Protein AF-A0A6J6SN25-F1 (afdb_monomer)

Structure (mmCIF, N/CA/C/O backbone):
data_AF-A0A6J6SN25-F1
#
_entry.id   AF-A0A6J6SN25-F1
#
loop_
_atom_site.group_PDB
_atom_site.id
_atom_site.type_symbol
_atom_site.label_atom_id
_atom_site.label_alt_id
_atom_site.label_comp_id
_atom_site.label_asym_id
_atom_site.label_entity_id
_atom_site.label_seq_id
_atom_site.pdbx_PDB_ins_code
_atom_site.Cartn_x
_atom_site.Cartn_y
_atom_site.Cartn_z
_atom_site.occupancy
_atom_site.B_iso_or_equiv
_atom_site.auth_seq_id
_atom_site.auth_comp_id
_atom_site.auth_asym_id
_atom_site.auth_atom_id
_atom_site.pdbx_PDB_model_num
ATOM 1 N N . MET A 1 1 ? -7.189 10.072 21.798 1.00 48.66 1 MET A N 1
ATOM 2 C CA . MET A 1 1 ? -5.849 9.466 21.641 1.00 48.66 1 MET A CA 1
ATOM 3 C C . MET A 1 1 ? -5.544 9.356 20.155 1.00 48.66 1 MET A C 1
ATOM 5 O O . MET A 1 1 ? -6.417 8.861 19.443 1.00 48.66 1 MET A O 1
ATOM 9 N N . PRO A 1 2 ? -4.389 9.849 19.682 1.00 59.22 2 PRO A N 1
ATOM 10 C CA . PRO A 1 2 ? -3.962 9.655 18.299 1.00 59.22 2 PRO A CA 1
ATOM 11 C C . PRO A 1 2 ? -3.689 8.166 18.040 1.00 59.22 2 PRO A C 1
ATOM 13 O O . PRO A 1 2 ? -3.132 7.477 18.893 1.00 59.22 2 PRO A O 1
ATOM 16 N N . THR A 1 3 ? -4.122 7.651 16.890 1.00 62.91 3 THR A N 1
ATOM 17 C CA . THR A 1 3 ? -3.783 6.289 16.457 1.00 62.91 3 THR A CA 1
ATOM 18 C C . THR A 1 3 ? -2.272 6.229 16.190 1.00 62.91 3 THR A C 1
ATOM 20 O O . THR A 1 3 ? -1.771 7.112 15.489 1.00 62.91 3 THR A O 1
ATOM 23 N N . PRO A 1 4 ? -1.529 5.247 16.737 1.00 68.38 4 PRO A N 1
ATOM 24 C CA . PRO A 1 4 ? -0.094 5.138 16.492 1.00 68.38 4 PRO A CA 1
ATOM 25 C C . PRO A 1 4 ? 0.196 4.998 14.993 1.00 68.38 4 PRO A C 1
ATOM 27 O O . PRO A 1 4 ? -0.582 4.388 14.254 1.00 68.38 4 PRO A O 1
ATOM 30 N N . ALA A 1 5 ? 1.312 5.582 14.549 1.00 77.62 5 ALA A N 1
ATOM 31 C CA . ALA A 1 5 ? 1.755 5.474 13.165 1.00 77.62 5 ALA A CA 1
ATOM 32 C C . ALA A 1 5 ? 2.001 4.001 12.816 1.00 77.62 5 ALA A C 1
ATOM 34 O O . ALA A 1 5 ? 2.654 3.269 13.562 1.00 77.62 5 ALA A O 1
ATOM 35 N N . ILE A 1 6 ? 1.459 3.564 11.684 1.00 86.44 6 ILE A N 1
ATOM 36 C CA . ILE A 1 6 ? 1.625 2.197 11.211 1.00 86.44 6 ILE A CA 1
ATOM 37 C C . ILE A 1 6 ? 3.00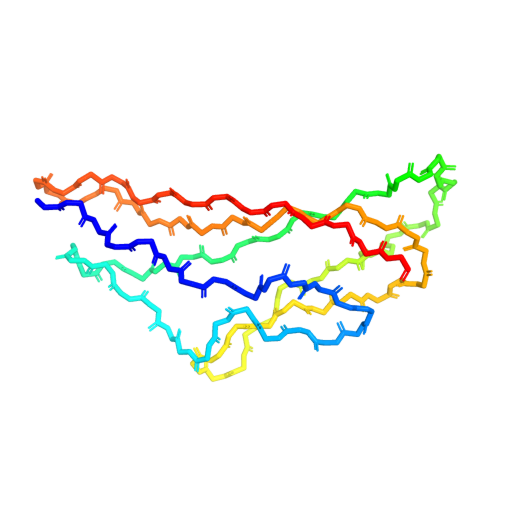8 2.107 10.588 1.00 86.44 6 ILE A C 1
ATOM 39 O O . ILE A 1 6 ? 3.345 2.875 9.687 1.00 86.44 6 ILE A O 1
ATOM 43 N N . THR A 1 7 ? 3.820 1.168 11.059 1.00 88.31 7 THR A N 1
ATOM 44 C CA . THR A 1 7 ? 5.153 0.959 10.502 1.00 88.31 7 THR A CA 1
ATOM 45 C C . THR A 1 7 ? 5.035 0.364 9.104 1.00 88.31 7 THR A C 1
ATOM 47 O O . THR A 1 7 ? 4.551 -0.752 8.931 1.00 88.31 7 THR A O 1
ATOM 50 N N . LEU A 1 8 ? 5.479 1.127 8.109 1.00 90.19 8 LEU A N 1
ATOM 51 C CA . LEU A 1 8 ? 5.658 0.663 6.739 1.00 90.19 8 LEU A CA 1
ATOM 52 C C . LEU A 1 8 ? 7.110 0.230 6.511 1.00 90.19 8 LEU A C 1
ATOM 54 O O . LEU A 1 8 ? 7.990 0.633 7.278 1.00 90.19 8 LEU A O 1
ATOM 58 N N . PRO A 1 9 ? 7.393 -0.566 5.463 1.00 91.88 9 PRO A N 1
ATOM 59 C CA . PRO A 1 9 ? 8.767 -0.887 5.095 1.00 91.88 9 PRO A CA 1
ATOM 60 C C . PRO A 1 9 ? 9.596 0.384 4.885 1.00 91.88 9 PRO A C 1
ATOM 62 O O . PRO A 1 9 ? 9.094 1.392 4.396 1.00 91.88 9 PRO A O 1
ATOM 65 N N . VAL A 1 10 ? 10.880 0.335 5.234 1.00 91.06 10 VAL A N 1
ATOM 66 C CA . VAL A 1 10 ? 11.794 1.485 5.090 1.00 91.06 10 VAL A CA 1
ATOM 67 C C . VAL A 1 10 ? 12.164 1.724 3.624 1.00 91.06 10 VAL A C 1
ATOM 69 O O . VAL A 1 10 ? 12.419 2.853 3.213 1.00 91.06 10 VAL A O 1
ATOM 72 N N . LYS A 1 11 ? 12.187 0.658 2.821 1.00 92.75 11 LYS A N 1
ATOM 73 C CA . LYS A 1 11 ? 12.523 0.686 1.397 1.00 92.75 11 LYS A CA 1
ATOM 74 C C . LYS A 1 11 ? 11.595 -0.237 0.621 1.00 92.75 11 LYS A C 1
ATOM 76 O O . LYS A 1 11 ? 11.105 -1.221 1.171 1.00 92.75 11 LYS A O 1
ATOM 81 N N . LEU A 1 12 ? 11.407 0.083 -0.653 1.00 92.56 12 LEU A N 1
ATOM 82 C CA . LEU A 1 12 ? 10.752 -0.781 -1.625 1.00 92.56 12 LEU A CA 1
ATOM 83 C C . LEU A 1 12 ? 11.768 -1.203 -2.686 1.00 92.56 12 LEU A C 1
ATOM 85 O O . LEU A 1 12 ? 12.703 -0.459 -2.981 1.00 92.56 12 LEU A O 1
ATOM 89 N N . VAL A 1 13 ? 11.569 -2.391 -3.243 1.00 91.25 13 VAL A N 1
ATOM 90 C CA . VAL A 1 13 ? 12.371 -2.969 -4.329 1.00 91.25 13 VAL A CA 1
ATOM 91 C C . VAL A 1 13 ? 11.478 -3.341 -5.510 1.00 91.25 13 VAL A C 1
ATOM 93 O O . VAL A 1 13 ? 10.262 -3.460 -5.349 1.00 91.25 13 VAL A O 1
ATOM 96 N N . ASN A 1 14 ? 12.058 -3.566 -6.688 1.00 89.62 14 ASN A N 1
ATOM 97 C CA . ASN A 1 14 ? 11.307 -4.148 -7.802 1.00 89.62 14 ASN A CA 1
ATOM 98 C C . ASN A 1 14 ? 10.756 -5.532 -7.418 1.00 89.62 14 ASN A C 1
ATOM 100 O O . ASN A 1 14 ? 11.380 -6.288 -6.672 1.00 89.62 14 ASN A O 1
ATOM 104 N N . GLY A 1 15 ? 9.556 -5.855 -7.904 1.00 90.06 15 GLY A N 1
ATOM 105 C CA . GLY A 1 15 ? 8.832 -7.065 -7.520 1.00 90.06 15 GLY A CA 1
ATOM 106 C C . GLY A 1 15 ? 7.834 -6.845 -6.379 1.00 90.06 15 GLY A C 1
ATOM 107 O O . GLY A 1 15 ? 7.131 -5.835 -6.324 1.00 90.06 15 GLY A O 1
ATOM 108 N N . THR A 1 16 ? 7.691 -7.836 -5.499 1.00 93.06 16 THR A N 1
ATOM 109 C CA . THR A 1 16 ? 6.629 -7.862 -4.479 1.00 93.06 16 THR A CA 1
ATOM 110 C C . THR A 1 16 ? 7.156 -7.400 -3.127 1.00 93.06 16 THR A C 1
ATOM 112 O O . THR A 1 16 ? 8.047 -8.020 -2.556 1.00 93.06 16 THR A O 1
ATOM 115 N N . ASN A 1 17 ? 6.551 -6.349 -2.579 1.00 95.12 17 ASN A N 1
ATOM 116 C CA . ASN A 1 17 ? 6.901 -5.778 -1.284 1.00 95.12 17 ASN A CA 1
ATOM 117 C C . ASN A 1 17 ? 5.755 -5.976 -0.301 1.00 95.12 17 ASN A C 1
ATOM 119 O O . ASN A 1 17 ? 4.609 -5.645 -0.605 1.00 95.12 17 ASN A O 1
ATOM 123 N N . LEU A 1 18 ? 6.056 -6.466 0.897 1.00 94.62 18 LEU A N 1
ATOM 124 C CA . LEU A 1 18 ? 5.078 -6.524 1.976 1.00 94.62 18 LEU A CA 1
ATOM 125 C C . LEU A 1 18 ? 4.885 -5.121 2.563 1.00 94.62 18 LEU A C 1
ATOM 127 O O . LEU A 1 18 ? 5.817 -4.557 3.131 1.00 94.62 18 LEU A O 1
ATOM 131 N N . LEU A 1 19 ? 3.677 -4.568 2.444 1.00 93.69 19 LEU A N 1
ATOM 132 C CA . LEU A 1 19 ? 3.329 -3.296 3.080 1.00 93.69 19 LEU A CA 1
ATOM 133 C C . LEU A 1 19 ? 2.801 -3.517 4.495 1.00 93.69 19 LEU A C 1
ATOM 135 O O . LEU A 1 19 ? 3.239 -2.845 5.421 1.00 93.69 19 LEU A O 1
ATOM 139 N N . LEU A 1 20 ? 1.868 -4.459 4.658 1.00 93.31 20 LEU A N 1
ATOM 140 C CA . LEU A 1 20 ? 1.263 -4.809 5.943 1.00 93.31 20 LEU A CA 1
ATOM 141 C C . LEU A 1 20 ? 1.143 -6.329 6.058 1.00 93.31 20 LEU A C 1
ATOM 143 O O . LEU A 1 20 ? 0.520 -6.956 5.207 1.00 93.31 20 LEU A O 1
ATOM 147 N N . ALA A 1 21 ? 1.680 -6.912 7.131 1.00 91.81 21 ALA A N 1
ATOM 148 C CA . ALA A 1 21 ? 1.571 -8.351 7.420 1.00 91.81 21 ALA A CA 1
ATOM 149 C C . ALA A 1 21 ? 0.180 -8.780 7.916 1.00 91.81 21 ALA A C 1
ATOM 151 O O . ALA A 1 21 ? -0.151 -9.960 7.937 1.00 91.81 21 ALA A O 1
ATOM 152 N N . LYS A 1 22 ? -0.622 -7.820 8.374 1.00 91.06 22 LYS A N 1
ATOM 153 C CA . LYS A 1 22 ? -1.987 -8.037 8.838 1.00 91.06 22 LYS A CA 1
ATOM 154 C C . LYS A 1 22 ? -2.819 -6.794 8.598 1.00 91.06 22 LYS A C 1
ATOM 156 O O . LYS A 1 22 ? -2.295 -5.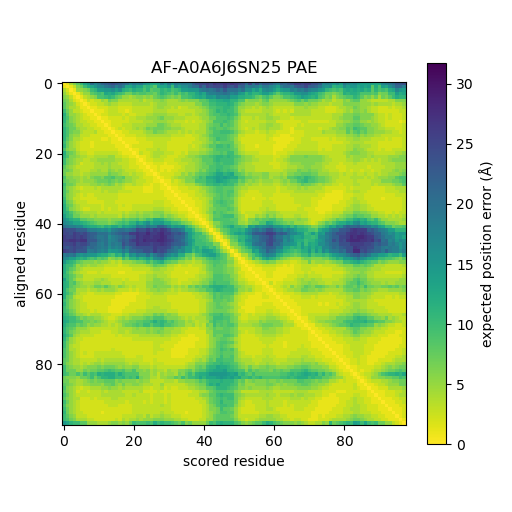682 8.508 1.00 91.06 2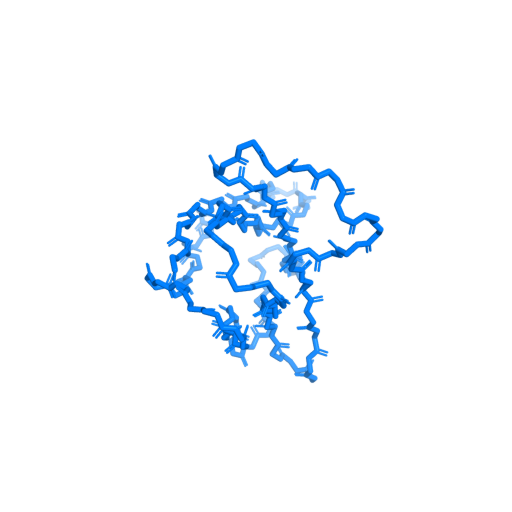2 LYS A O 1
ATOM 161 N N . GLN A 1 23 ? -4.125 -6.985 8.574 1.00 89.12 23 GLN A N 1
ATOM 162 C CA . GLN A 1 23 ? -5.077 -5.896 8.560 1.00 89.12 23 GLN A CA 1
ATOM 163 C C . GLN A 1 23 ? -4.898 -5.032 9.810 1.00 89.12 23 GLN A C 1
ATOM 165 O O . GLN A 1 23 ? -4.828 -5.541 10.930 1.00 89.12 23 GLN A O 1
ATOM 170 N N . VAL A 1 24 ? -4.830 -3.718 9.613 1.00 89.00 24 VAL A N 1
ATOM 171 C CA . VAL A 1 24 ? -4.770 -2.765 10.718 1.00 89.00 24 VAL A CA 1
ATOM 172 C C . VAL A 1 24 ? -6.154 -2.175 10.935 1.00 89.00 24 VAL A C 1
ATOM 174 O O . VAL A 1 24 ? -6.801 -1.714 9.993 1.00 89.00 24 VAL A O 1
ATOM 177 N N . VAL A 1 25 ? -6.597 -2.209 12.187 1.00 89.38 25 VAL A N 1
ATOM 178 C CA . VAL A 1 25 ? -7.868 -1.643 12.635 1.00 89.38 25 VAL A CA 1
ATOM 179 C C . VAL A 1 25 ? -7.552 -0.475 13.560 1.00 89.38 25 VAL A C 1
ATOM 181 O O . VAL A 1 25 ? -6.733 -0.606 14.470 1.00 89.38 25 VAL A O 1
ATOM 184 N N . THR A 1 26 ? -8.149 0.685 13.300 1.00 88.19 26 THR A N 1
ATOM 185 C CA . THR A 1 26 ? -7.972 1.865 14.151 1.00 88.19 26 THR A CA 1
ATOM 186 C C . THR A 1 26 ? -8.742 1.706 15.462 1.00 88.19 26 THR A C 1
ATOM 188 O O . THR A 1 26 ? -9.629 0.866 15.595 1.00 88.19 26 THR A O 1
ATOM 191 N N . ASN A 1 27 ? -8.466 2.571 16.437 1.00 85.25 27 ASN A N 1
ATOM 192 C CA . ASN A 1 27 ? -9.242 2.668 17.680 1.00 85.25 27 ASN A CA 1
ATOM 193 C C . ASN A 1 27 ? -10.733 2.991 17.465 1.00 85.25 27 ASN A C 1
ATOM 195 O O . ASN A 1 27 ? -11.528 2.807 18.379 1.00 85.25 27 ASN A O 1
ATOM 199 N N . ALA A 1 28 ? -11.106 3.463 16.274 1.00 85.81 28 ALA A N 1
ATOM 200 C CA . ALA A 1 28 ? -12.489 3.696 15.877 1.00 85.81 28 ALA A CA 1
ATOM 201 C C . ALA A 1 28 ? -13.178 2.444 15.290 1.00 85.81 28 ALA A C 1
ATOM 203 O O . ALA A 1 28 ? -14.307 2.540 14.822 1.00 85.81 28 ALA A O 1
ATOM 204 N N . GLY A 1 29 ? -12.498 1.289 15.249 1.00 85.88 29 GLY A N 1
ATOM 205 C CA . GLY A 1 29 ? -13.011 0.047 14.658 1.00 85.88 29 GLY A CA 1
ATOM 206 C C . GLY A 1 29 ? -12.923 -0.011 13.128 1.00 85.88 29 GLY A C 1
ATOM 207 O O . GLY A 1 29 ? -13.313 -1.008 12.525 1.00 85.88 29 GLY A O 1
ATOM 208 N N . ASN A 1 30 ? -12.379 1.025 12.484 1.00 89.50 30 ASN A N 1
ATOM 209 C CA . ASN A 1 30 ? -12.270 1.079 11.031 1.00 89.50 30 ASN A CA 1
ATOM 210 C C . ASN A 1 30 ? -11.034 0.350 10.525 1.00 89.50 30 ASN A C 1
ATOM 212 O O . ASN A 1 30 ? -9.933 0.485 11.060 1.00 89.50 30 ASN A O 1
ATOM 216 N N . VAL A 1 31 ? -11.209 -0.342 9.408 1.00 90.44 31 VAL A N 1
ATOM 217 C CA . VAL A 1 31 ? -10.120 -0.981 8.679 1.00 90.44 31 VAL A CA 1
ATOM 218 C C . VAL A 1 31 ? -9.343 0.060 7.888 1.00 90.44 31 VAL A C 1
ATOM 220 O O . VAL A 1 31 ? -9.919 0.795 7.083 1.00 90.44 31 VAL A O 1
ATOM 223 N N . VAL A 1 32 ? -8.026 0.078 8.065 1.00 91.81 32 VAL A N 1
ATOM 224 C CA . VAL A 1 32 ? -7.141 0.945 7.291 1.00 91.81 32 VAL A CA 1
ATOM 225 C C . VAL A 1 32 ? -7.068 0.453 5.846 1.00 91.81 32 VAL A C 1
ATOM 227 O O . VAL A 1 32 ? -6.729 -0.699 5.565 1.00 91.81 32 VAL A O 1
ATOM 230 N N . LYS A 1 33 ? -7.394 1.341 4.911 1.00 93.38 33 LYS A N 1
ATOM 231 C CA . LYS A 1 33 ? -7.271 1.129 3.471 1.00 93.38 33 LYS A CA 1
ATOM 232 C C . LYS A 1 33 ? -5.881 1.542 3.018 1.00 93.38 33 LYS A C 1
ATOM 234 O O . LYS A 1 33 ? -5.444 2.648 3.324 1.00 93.38 33 LYS A O 1
ATOM 239 N N . VAL A 1 34 ? -5.234 0.670 2.254 1.00 94.25 34 VAL A N 1
ATOM 240 C CA . VAL A 1 34 ? -3.946 0.939 1.613 1.00 94.25 34 VAL A CA 1
ATOM 241 C C . VAL A 1 34 ? -4.190 1.217 0.139 1.00 94.25 34 VAL A C 1
ATOM 243 O O . VAL A 1 34 ? -4.828 0.414 -0.544 1.00 94.25 34 VAL A O 1
ATOM 246 N N . SER A 1 35 ? -3.672 2.331 -0.355 1.00 93.75 35 SER A N 1
ATOM 247 C CA . SER A 1 35 ? -3.577 2.625 -1.781 1.00 93.75 35 SER A CA 1
ATOM 248 C C . SER A 1 35 ? -2.153 3.038 -2.127 1.00 93.75 35 SER A C 1
ATOM 250 O O . SER A 1 35 ? -1.408 3.514 -1.271 1.00 93.75 35 SER A O 1
ATOM 252 N N . ALA A 1 36 ? -1.761 2.833 -3.379 1.00 92.19 36 ALA A N 1
ATOM 253 C CA . ALA A 1 36 ? -0.473 3.284 -3.875 1.00 92.19 36 ALA A CA 1
ATOM 254 C C . ALA A 1 36 ? -0.635 3.913 -5.253 1.00 92.19 36 ALA A C 1
ATOM 256 O O . ALA A 1 36 ? -1.406 3.419 -6.078 1.00 92.19 36 ALA A O 1
ATOM 257 N N . THR A 1 37 ? 0.116 4.981 -5.480 1.00 90.75 37 THR A N 1
ATOM 258 C CA . THR A 1 37 ? 0.244 5.638 -6.778 1.00 90.75 37 THR A CA 1
ATOM 259 C C . THR A 1 37 ? 1.701 5.569 -7.190 1.00 90.75 37 THR A C 1
ATOM 261 O O . THR A 1 37 ? 2.574 5.904 -6.389 1.00 90.75 37 THR A O 1
ATOM 264 N N . CYS A 1 38 ? 1.955 5.150 -8.426 1.00 88.06 38 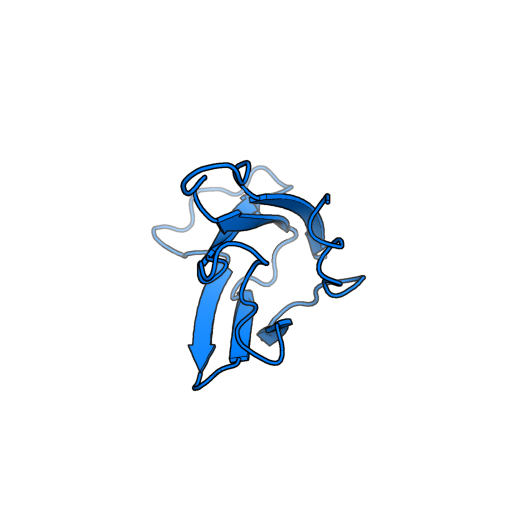CYS A N 1
ATOM 265 C CA . CYS A 1 38 ? 3.297 5.115 -8.986 1.00 88.06 38 CYS A CA 1
ATOM 266 C C . CYS A 1 38 ? 3.424 6.112 -10.120 1.00 88.06 38 CYS A C 1
ATOM 268 O O . CYS A 1 38 ? 2.595 6.133 -11.028 1.00 88.06 38 CYS A O 1
ATOM 270 N N . SER A 1 39 ? 4.478 6.911 -10.044 1.00 85.50 39 SER A N 1
ATOM 271 C CA . SER A 1 39 ? 4.809 7.931 -11.026 1.00 85.50 39 SER A CA 1
ATOM 272 C C . SER A 1 39 ? 6.226 7.675 -11.533 1.00 85.50 39 SER A C 1
ATOM 274 O O . SER A 1 39 ? 7.128 7.481 -10.714 1.00 85.50 39 SER A O 1
ATOM 276 N N . PRO A 1 40 ? 6.457 7.665 -12.852 1.00 76.69 40 PRO A N 1
ATOM 277 C CA . PRO A 1 40 ? 7.804 7.526 -13.388 1.00 76.69 40 PRO A CA 1
ATOM 278 C C . PRO A 1 40 ? 8.684 8.715 -12.978 1.00 76.69 40 PRO A C 1
ATOM 280 O O . PRO A 1 40 ? 8.216 9.854 -12.941 1.00 76.69 40 PRO A O 1
A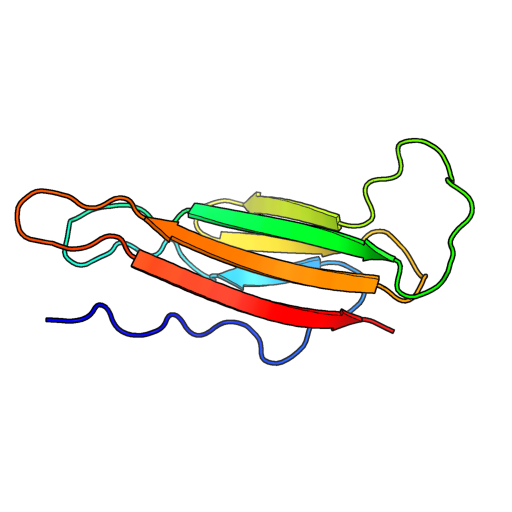TOM 283 N N . LEU A 1 41 ? 9.952 8.451 -12.635 1.00 74.81 41 LEU A N 1
ATOM 284 C CA . LEU A 1 41 ? 10.915 9.504 -12.268 1.00 74.81 41 LEU A CA 1
ATOM 285 C C . LEU A 1 41 ? 11.592 10.123 -13.493 1.00 74.81 41 LEU A C 1
ATOM 287 O O . LEU A 1 41 ? 11.979 11.289 -13.463 1.00 74.81 41 LEU A O 1
ATOM 291 N N . ALA A 1 42 ? 11.722 9.354 -14.571 1.00 65.56 42 ALA A N 1
ATOM 292 C CA . ALA A 1 42 ? 12.122 9.857 -15.877 1.00 65.56 42 ALA A CA 1
ATOM 293 C C . ALA A 1 42 ? 10.882 10.245 -16.700 1.00 65.56 42 ALA A C 1
ATOM 295 O O . ALA A 1 42 ? 9.781 9.756 -16.444 1.00 65.56 42 ALA A O 1
ATOM 2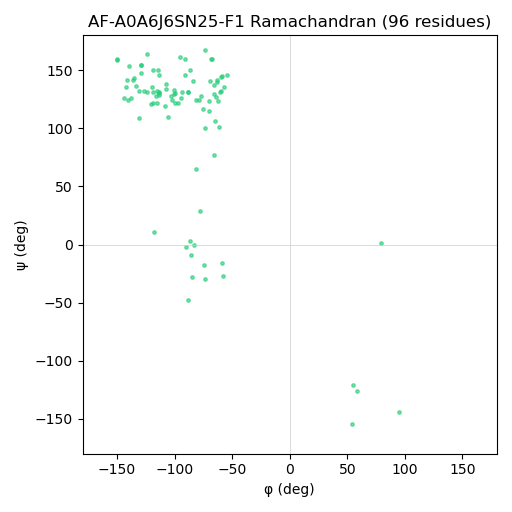96 N N . ARG A 1 43 ? 11.052 11.096 -17.726 1.00 58.03 43 ARG A N 1
ATOM 297 C CA . ARG A 1 43 ? 10.032 11.308 -18.773 1.00 58.03 43 ARG A CA 1
ATOM 298 C C . ARG A 1 43 ? 9.866 10.005 -19.565 1.00 58.03 43 ARG A C 1
ATOM 300 O O . ARG A 1 43 ? 10.412 9.866 -20.654 1.00 58.03 43 ARG A O 1
ATOM 307 N N . MET A 1 44 ? 9.159 9.033 -19.001 1.00 54.69 44 MET A N 1
ATOM 308 C CA . MET A 1 44 ? 8.785 7.827 -19.722 1.00 54.69 44 MET A CA 1
ATOM 309 C C . MET A 1 44 ? 7.852 8.219 -20.862 1.00 54.69 44 MET A C 1
ATOM 311 O O . MET A 1 44 ? 6.837 8.885 -20.649 1.00 54.69 44 MET A O 1
ATOM 315 N N . GLN A 1 45 ? 8.188 7.788 -22.076 1.00 53.94 45 GLN A N 1
ATOM 316 C CA . GLN A 1 45 ? 7.187 7.678 -23.129 1.00 53.94 45 GLN A CA 1
ATOM 317 C C . GLN A 1 45 ? 6.079 6.744 -22.624 1.00 53.94 45 GLN A C 1
ATOM 319 O O . GLN A 1 45 ? 6.394 5.710 -22.028 1.00 53.94 45 GLN A O 1
ATOM 324 N N . PRO A 1 46 ? 4.795 7.084 -22.817 1.00 50.47 46 PRO A N 1
ATOM 325 C CA . PRO A 1 46 ? 3.697 6.241 -22.368 1.00 50.47 46 PRO A CA 1
ATOM 326 C C . PRO A 1 46 ? 3.774 4.878 -23.070 1.00 50.47 46 PRO A C 1
ATOM 328 O O . PRO A 1 46 ? 3.395 4.738 -24.231 1.00 50.47 46 PRO A O 1
ATOM 331 N N . ARG A 1 47 ? 4.276 3.856 -22.369 1.00 51.88 47 ARG A N 1
ATOM 332 C CA . ARG A 1 47 ? 4.230 2.455 -22.806 1.00 51.88 47 ARG A CA 1
ATOM 333 C C . ARG A 1 47 ? 2.850 1.874 -22.482 1.00 51.88 47 ARG A C 1
ATOM 335 O O . ARG A 1 47 ? 2.730 0.999 -21.634 1.00 51.88 47 ARG A O 1
ATOM 342 N N . GLY A 1 48 ? 1.804 2.394 -23.127 1.00 52.69 48 GLY A N 1
ATOM 343 C CA . GLY A 1 48 ? 0.425 1.907 -22.970 1.00 52.69 48 GLY A CA 1
ATOM 344 C C . GLY A 1 48 ? -0.088 1.858 -21.518 1.00 52.69 48 GLY A C 1
ATOM 345 O O . GLY A 1 48 ? 0.395 2.579 -20.649 1.00 52.69 48 GLY A O 1
ATOM 346 N N . ASP A 1 49 ? -1.065 0.983 -21.259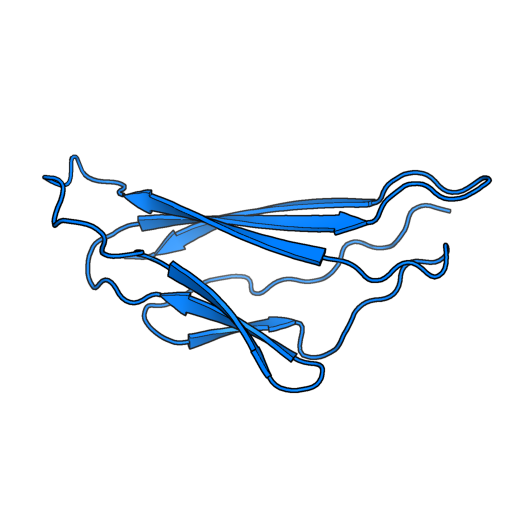 1.00 53.88 49 ASP A N 1
ATOM 347 C CA . ASP A 1 49 ? -1.745 0.775 -19.962 1.00 53.88 49 ASP A CA 1
ATOM 348 C C . ASP A 1 49 ? -0.920 -0.049 -18.942 1.00 53.88 49 ASP A C 1
ATOM 350 O O . ASP A 1 49 ? -1.453 -0.771 -18.091 1.00 53.88 49 ASP A O 1
ATOM 354 N N . VAL A 1 50 ? 0.413 0.012 -19.010 1.00 61.06 50 VAL A N 1
ATOM 355 C CA . VAL A 1 50 ? 1.272 -0.721 -18.072 1.00 61.06 50 VAL A CA 1
ATOM 356 C C . VAL A 1 50 ? 1.233 -0.025 -16.712 1.00 61.06 50 VAL A C 1
ATOM 358 O O . VAL A 1 50 ? 1.910 0.972 -16.463 1.00 61.06 50 VAL A O 1
ATOM 361 N N . ARG A 1 51 ? 0.430 -0.567 -15.790 1.00 72.06 51 ARG A N 1
ATOM 362 C CA . ARG A 1 51 ? 0.427 -0.135 -14.386 1.00 72.06 51 ARG A CA 1
ATOM 363 C C . ARG A 1 51 ? 1.780 -0.464 -13.760 1.00 72.06 51 ARG A C 1
ATOM 365 O O . ARG A 1 51 ? 2.035 -1.618 -13.450 1.00 72.06 51 ARG A O 1
ATOM 372 N N . ALA A 1 52 ? 2.618 0.548 -13.536 1.00 83.25 52 ALA A N 1
ATOM 373 C CA . ALA A 1 52 ? 3.950 0.394 -12.936 1.00 83.25 52 ALA A CA 1
ATOM 374 C C . ALA A 1 52 ? 3.925 -0.256 -11.538 1.00 83.25 52 ALA A C 1
ATOM 376 O O . ALA A 1 52 ? 4.889 -0.906 -11.130 1.00 83.25 52 ALA A O 1
ATOM 377 N N . CYS A 1 53 ? 2.817 -0.101 -10.808 1.00 88.12 53 CYS A N 1
ATOM 378 C CA . CYS A 1 53 ? 2.582 -0.830 -9.574 1.00 88.12 53 CYS A CA 1
ATOM 379 C C . CYS A 1 53 ? 1.101 -1.087 -9.300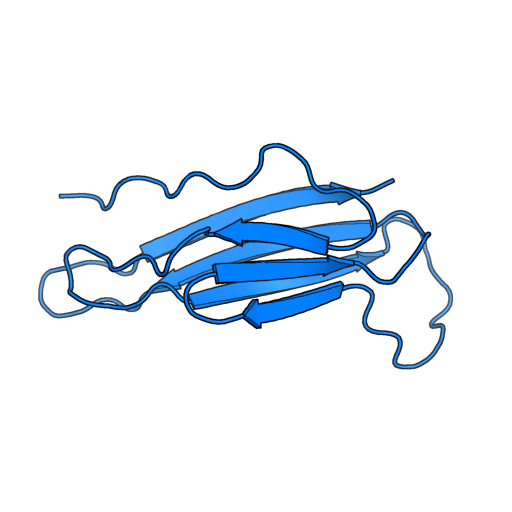 1.00 88.12 53 CYS A C 1
ATOM 381 O O . CYS A 1 53 ? 0.217 -0.382 -9.793 1.00 88.12 53 CYS A O 1
ATOM 383 N N . VAL A 1 54 ? 0.837 -2.089 -8.462 1.00 91.81 54 VAL A N 1
ATOM 384 C CA . VAL A 1 54 ? -0.500 -2.478 -8.011 1.00 91.81 54 VAL A CA 1
ATOM 385 C C . VAL A 1 54 ? -0.446 -2.905 -6.546 1.00 91.81 54 VAL A C 1
ATOM 387 O O . VAL A 1 54 ? 0.423 -3.676 -6.141 1.00 91.81 54 VAL A O 1
ATOM 390 N N . VAL A 1 55 ? -1.407 -2.435 -5.748 1.00 93.94 55 VAL A N 1
ATOM 391 C CA . VAL A 1 55 ? -1.632 -2.955 -4.393 1.00 93.94 55 VAL A CA 1
ATOM 392 C C . VAL A 1 55 ? -2.456 -4.234 -4.489 1.00 93.94 55 VAL A C 1
ATOM 394 O O . VAL A 1 55 ? -3.550 -4.232 -5.051 1.00 93.94 55 VAL A O 1
ATOM 397 N N . VAL A 1 56 ? -1.944 -5.320 -3.922 1.00 94.38 56 VAL A N 1
ATOM 398 C CA . VAL A 1 56 ? -2.578 -6.640 -3.920 1.00 94.38 56 VAL A CA 1
ATOM 399 C C . VAL A 1 56 ? -2.821 -7.068 -2.480 1.00 94.38 56 VAL A C 1
ATOM 401 O O . VAL A 1 56 ? -1.948 -6.936 -1.624 1.00 94.38 56 VAL A O 1
ATOM 404 N N . LYS A 1 57 ? -4.007 -7.604 -2.201 1.00 92.94 57 LYS A N 1
ATOM 405 C CA . LYS A 1 57 ? -4.310 -8.244 -0.919 1.00 92.94 57 LYS A CA 1
ATOM 406 C C . LYS A 1 57 ? -4.219 -9.754 -1.072 1.00 92.94 57 LYS A C 1
ATOM 408 O O . LYS A 1 57 ? -4.777 -10.304 -2.017 1.00 92.94 57 LYS A O 1
ATOM 413 N N . GLN A 1 58 ? -3.542 -10.412 -0.140 1.00 90.94 58 GLN A N 1
ATOM 414 C CA . GLN A 1 58 ? -3.520 -11.869 -0.036 1.00 90.94 58 GLN A CA 1
ATOM 415 C C . GLN A 1 58 ? -3.811 -12.240 1.417 1.00 90.94 58 GLN A C 1
ATOM 417 O O . GLN A 1 58 ? -3.006 -11.978 2.312 1.00 90.94 58 GLN A O 1
ATOM 422 N N . GLY A 1 59 ? -5.002 -12.788 1.661 1.00 90.25 59 GLY A N 1
ATOM 423 C CA . GLY A 1 59 ? -5.507 -12.999 3.017 1.00 90.25 59 GLY A CA 1
ATOM 424 C C . GLY A 1 59 ? -5.576 -11.685 3.804 1.00 90.25 59 GLY A C 1
ATOM 425 O O . GLY A 1 59 ? -6.174 -10.710 3.349 1.00 90.25 59 GLY A O 1
ATOM 426 N N . LEU A 1 60 ? -4.942 -11.660 4.979 1.00 89.81 60 LEU A N 1
ATOM 427 C CA . LEU A 1 60 ? -4.853 -10.473 5.841 1.00 89.81 60 LEU A CA 1
ATOM 428 C C . LEU A 1 60 ? -3.690 -9.540 5.473 1.00 89.81 60 LEU A C 1
ATOM 430 O O . LEU A 1 60 ? -3.608 -8.430 6.003 1.00 89.81 60 LEU A O 1
ATOM 434 N N . SER A 1 61 ? -2.803 -9.972 4.580 1.00 92.69 61 SER A N 1
ATOM 435 C CA . SER A 1 61 ? -1.610 -9.230 4.194 1.00 92.69 61 SER A CA 1
ATOM 436 C C . SER A 1 61 ? -1.881 -8.325 2.998 1.00 92.69 61 SER A C 1
ATOM 438 O O . SER A 1 61 ? -2.648 -8.649 2.086 1.00 92.69 61 SER A O 1
ATOM 440 N N . THR A 1 62 ? -1.220 -7.171 2.987 1.00 94.94 62 THR A N 1
ATOM 441 C CA . THR A 1 62 ? -1.237 -6.227 1.870 1.00 94.94 62 THR A CA 1
ATOM 442 C C . THR A 1 62 ? 0.159 -6.094 1.289 1.00 94.94 62 THR A C 1
ATOM 444 O O . THR A 1 62 ? 1.115 -5.793 2.005 1.00 94.94 62 THR A O 1
ATOM 447 N N . TYR A 1 63 ? 0.250 -6.271 -0.021 1.00 95.69 63 TYR A N 1
ATOM 448 C CA . TYR A 1 63 ? 1.476 -6.203 -0.795 1.00 95.69 63 TYR A CA 1
ATOM 449 C C . TYR A 1 63 ? 1.393 -5.084 -1.824 1.00 95.69 63 TYR A C 1
ATOM 451 O O . TYR A 1 63 ? 0.322 -4.777 -2.347 1.00 95.69 63 TYR A O 1
ATOM 459 N N . LEU A 1 64 ? 2.540 -4.513 -2.155 1.00 94.75 64 LEU A N 1
ATOM 460 C CA . LEU A 1 64 ? 2.718 -3.695 -3.339 1.00 94.75 64 LEU A CA 1
ATOM 461 C C . LEU A 1 64 ? 3.561 -4.471 -4.337 1.00 94.75 64 LEU A C 1
ATOM 463 O O . LEU A 1 64 ? 4.712 -4.805 -4.056 1.00 94.75 64 LEU A O 1
ATOM 467 N N . ARG A 1 65 ? 2.994 -4.730 -5.508 1.00 93.44 65 ARG A N 1
ATOM 468 C CA . ARG A 1 65 ? 3.719 -5.309 -6.628 1.00 93.44 65 ARG A CA 1
ATOM 469 C C . ARG A 1 65 ? 4.161 -4.194 -7.560 1.00 93.44 65 ARG A C 1
ATOM 471 O O . ARG A 1 65 ? 3.318 -3.456 -8.059 1.00 93.44 65 ARG A O 1
ATOM 478 N N . ILE A 1 66 ? 5.462 -4.094 -7.782 1.00 90.94 66 ILE A N 1
ATOM 479 C CA . ILE A 1 66 ? 6.094 -3.218 -8.764 1.00 90.94 66 ILE A CA 1
ATOM 480 C C . ILE A 1 66 ? 6.472 -4.092 -9.956 1.00 90.94 66 ILE A C 1
ATOM 482 O O . ILE A 1 66 ? 7.121 -5.124 -9.783 1.00 90.94 66 ILE A O 1
ATOM 486 N N . THR A 1 67 ? 5.997 -3.726 -11.142 1.00 87.50 67 THR A N 1
ATOM 487 C CA . THR A 1 67 ? 6.095 -4.547 -12.365 1.00 87.50 67 THR A CA 1
ATOM 488 C C . THR A 1 67 ? 6.911 -3.882 -13.466 1.00 87.50 67 THR A C 1
ATOM 490 O O . THR A 1 67 ? 6.874 -4.332 -14.605 1.00 87.50 67 THR A O 1
ATOM 493 N N . THR A 1 68 ? 7.602 -2.795 -13.142 1.00 82.50 68 THR A N 1
ATOM 494 C CA . THR A 1 68 ? 8.498 -2.088 -14.052 1.00 82.50 68 THR A CA 1
ATOM 495 C C . THR A 1 68 ? 9.929 -2.213 -13.553 1.00 82.50 68 THR A C 1
ATOM 497 O O . THR A 1 68 ? 10.155 -2.224 -12.344 1.00 82.50 68 THR A O 1
ATOM 500 N N . ASP A 1 69 ? 10.868 -2.279 -14.491 1.00 81.75 69 ASP A N 1
ATOM 501 C CA . ASP A 1 69 ? 12.304 -2.211 -14.213 1.00 81.75 69 ASP A CA 1
ATOM 502 C C . ASP A 1 69 ? 12.826 -0.766 -14.256 1.00 81.75 69 ASP A C 1
ATOM 504 O O . ASP A 1 69 ? 14.003 -0.511 -14.023 1.00 81.75 69 ASP A O 1
ATOM 508 N N . GLU A 1 70 ? 11.957 0.197 -14.574 1.00 82.88 70 GLU A N 1
ATOM 509 C CA . GLU A 1 70 ? 12.323 1.607 -14.664 1.00 82.88 70 GLU A CA 1
ATOM 510 C C . GLU A 1 70 ? 12.223 2.320 -13.305 1.00 82.88 70 GLU A C 1
ATOM 512 O O . GLU A 1 70 ? 11.349 1.987 -12.497 1.00 82.88 70 GLU A O 1
ATOM 517 N N . PRO A 1 71 ? 13.049 3.356 -13.054 1.00 85.44 71 PRO A N 1
ATOM 518 C CA . PRO A 1 71 ? 12.978 4.114 -11.813 1.00 85.44 71 PRO A CA 1
ATOM 519 C C . PRO A 1 71 ? 11.628 4.820 -11.623 1.00 85.44 71 PRO A C 1
ATOM 521 O O . PRO A 1 71 ? 11.217 5.663 -12.431 1.00 85.44 71 PRO A O 1
ATOM 524 N N . ILE A 1 72 ? 10.966 4.536 -10.501 1.00 89.19 72 ILE A N 1
ATOM 525 C CA . ILE A 1 72 ? 9.652 5.093 -10.157 1.00 89.19 72 ILE A CA 1
ATOM 526 C C . ILE A 1 72 ? 9.617 5.692 -8.750 1.00 89.19 72 ILE A C 1
ATOM 528 O O . ILE A 1 72 ? 10.266 5.223 -7.813 1.00 89.19 72 ILE A O 1
ATOM 532 N N . GLY A 1 73 ? 8.805 6.732 -8.598 1.00 90.25 73 GLY A N 1
ATOM 533 C CA . GLY A 1 73 ? 8.336 7.224 -7.315 1.00 90.25 73 GLY A CA 1
ATOM 534 C C . GLY A 1 73 ? 7.060 6.484 -6.932 1.00 90.25 73 GLY A C 1
ATOM 535 O O . GLY A 1 73 ? 6.136 6.376 -7.739 1.00 90.25 73 GLY A O 1
ATOM 536 N N . VAL A 1 74 ? 6.994 5.983 -5.704 1.00 91.50 74 VAL A N 1
ATOM 537 C CA . VAL A 1 74 ? 5.822 5.290 -5.162 1.00 91.50 74 VAL A CA 1
ATOM 538 C C . VAL A 1 74 ? 5.304 6.063 -3.962 1.00 91.50 74 VAL A C 1
ATOM 540 O O . VAL A 1 74 ? 6.006 6.210 -2.964 1.00 91.50 74 VAL A O 1
ATOM 543 N N . THR A 1 75 ? 4.049 6.492 -4.017 1.00 94.31 75 THR A N 1
ATOM 544 C CA . THR A 1 75 ? 3.355 7.115 -2.887 1.00 94.31 75 THR A CA 1
ATOM 545 C C . THR A 1 75 ? 2.353 6.128 -2.313 1.00 94.31 75 THR A C 1
ATOM 547 O O . THR A 1 75 ? 1.334 5.843 -2.941 1.00 94.31 75 THR A O 1
ATOM 550 N N . VAL A 1 76 ? 2.625 5.618 -1.114 1.00 94.00 76 VAL A N 1
ATOM 551 C CA . VAL A 1 76 ? 1.733 4.730 -0.363 1.00 94.00 76 VAL A CA 1
ATOM 552 C C . VAL A 1 76 ? 0.899 5.564 0.605 1.00 94.00 76 VAL A C 1
ATOM 554 O O . VAL A 1 76 ? 1.435 6.314 1.418 1.00 94.00 76 VAL A O 1
ATOM 557 N N . ASN A 1 77 ? -0.421 5.416 0.534 1.00 94.75 77 ASN A N 1
ATOM 558 C CA . ASN A 1 77 ? -1.380 6.083 1.403 1.00 94.75 77 ASN A CA 1
ATOM 559 C C . ASN A 1 77 ? -2.122 5.052 2.254 1.00 94.75 77 ASN A C 1
ATOM 561 O O . ASN A 1 77 ? -2.657 4.070 1.738 1.00 94.75 77 ASN A O 1
ATOM 565 N N . LEU A 1 78 ? -2.201 5.308 3.556 1.00 94.00 78 LEU A N 1
ATOM 566 C CA . LEU A 1 78 ? -2.994 4.542 4.506 1.00 94.00 78 LEU A CA 1
ATOM 567 C C . LEU A 1 78 ? -4.070 5.459 5.055 1.00 94.00 78 LEU A C 1
ATOM 569 O O . LEU A 1 78 ? -3.762 6.514 5.607 1.00 94.00 78 LEU A O 1
ATOM 573 N N . THR A 1 79 ? -5.330 5.074 4.888 1.00 93.56 79 THR A N 1
ATOM 574 C CA . THR A 1 79 ? -6.468 5.914 5.269 1.00 93.56 79 THR A CA 1
ATOM 575 C C . THR A 1 79 ? -7.537 5.125 6.007 1.00 93.56 79 THR A C 1
ATOM 577 O O . THR A 1 79 ? -7.814 3.974 5.679 1.00 93.56 79 THR A O 1
ATOM 580 N N . ALA A 1 80 ? -8.171 5.749 6.993 1.00 91.88 80 ALA A N 1
ATOM 581 C CA . ALA A 1 80 ? -9.420 5.272 7.574 1.00 91.88 80 ALA A CA 1
ATOM 582 C C . ALA A 1 80 ? -10.330 6.475 7.881 1.00 91.88 80 ALA A C 1
ATOM 584 O O . ALA A 1 80 ? -9.824 7.520 8.300 1.00 91.88 80 ALA A O 1
ATOM 585 N N . PRO A 1 81 ? -11.652 6.363 7.666 1.00 90.38 81 PRO A N 1
ATOM 586 C CA . PRO A 1 81 ? -12.574 7.472 7.889 1.00 90.38 81 PRO A CA 1
ATOM 587 C C . PRO A 1 81 ? -12.693 7.835 9.376 1.00 90.38 81 PRO A C 1
ATOM 589 O O . PRO A 1 81 ? -12.405 7.017 10.255 1.00 90.38 81 PRO A O 1
ATOM 592 N N . ALA A 1 82 ? -13.147 9.063 9.641 1.00 88.06 82 ALA A N 1
ATOM 593 C CA . ALA A 1 82 ? -13.559 9.496 10.974 1.00 88.06 82 ALA A CA 1
ATOM 594 C C . ALA A 1 82 ? -14.855 8.778 11.381 1.00 88.06 82 ALA A C 1
ATOM 596 O O . ALA A 1 82 ? -15.744 8.603 10.547 1.00 88.06 82 ALA A O 1
ATOM 597 N N . VAL A 1 83 ? -14.973 8.379 12.650 1.00 87.75 83 VAL A N 1
ATOM 598 C CA . VAL A 1 83 ? -16.182 7.743 13.200 1.00 87.75 83 VAL A CA 1
ATOM 599 C C . VAL A 1 83 ? -16.437 8.254 14.612 1.00 87.75 83 VAL A C 1
ATOM 601 O O . VAL A 1 83 ? -15.582 8.152 15.494 1.00 87.75 83 VAL A O 1
ATOM 604 N N . GLY A 1 84 ? -17.640 8.790 14.833 1.00 85.62 84 GLY A N 1
ATOM 605 C CA . GLY A 1 84 ? -18.048 9.367 16.112 1.00 85.62 84 GLY A CA 1
ATOM 606 C C . GLY A 1 84 ? -17.067 10.442 16.583 1.00 85.62 84 GLY A C 1
ATOM 607 O O . GLY A 1 84 ? -16.811 11.416 15.884 1.00 85.62 84 GLY A O 1
ATOM 608 N N . LYS A 1 85 ? -16.487 10.235 17.769 1.00 86.25 85 LYS A N 1
ATOM 609 C CA . LYS A 1 85 ? -15.503 11.143 18.383 1.00 86.25 85 LYS A CA 1
ATOM 610 C C . LYS A 1 85 ? -14.061 10.955 17.890 1.00 86.25 85 LYS A C 1
ATOM 612 O O . LYS A 1 85 ? -13.158 11.624 18.391 1.00 86.25 85 LYS A O 1
ATOM 617 N N . TYR A 1 86 ? -13.816 10.010 16.984 1.00 86.50 86 TYR A N 1
ATOM 618 C CA . TYR A 1 86 ? -12.479 9.687 16.491 1.00 86.50 86 TYR A CA 1
ATOM 619 C C . TYR A 1 86 ? -12.226 10.340 15.134 1.00 86.50 86 TYR A C 1
ATOM 621 O O . TYR A 1 86 ? -13.030 10.211 14.208 1.00 86.50 86 TYR A O 1
ATOM 629 N N . SER A 1 87 ? -11.087 11.019 15.015 1.00 87.62 87 SER A N 1
ATOM 630 C CA . SER A 1 87 ? -10.651 11.661 13.777 1.00 87.62 87 SER A CA 1
ATOM 631 C C . SER A 1 87 ? -10.286 10.644 12.694 1.00 87.62 87 SER A C 1
ATOM 633 O O . SER A 1 87 ? -9.999 9.477 12.969 1.00 87.62 87 SER A O 1
ATOM 635 N N . ALA A 1 88 ? -10.286 11.102 11.439 1.00 89.75 88 ALA A N 1
ATOM 636 C CA . ALA A 1 88 ? -9.809 10.301 10.322 1.00 89.75 88 ALA A CA 1
ATOM 637 C C . ALA A 1 88 ? -8.319 9.981 10.495 1.00 89.75 88 ALA A C 1
ATOM 639 O O . ALA A 1 88 ? -7.527 10.829 10.911 1.00 89.75 88 ALA A O 1
ATOM 640 N N . TYR A 1 89 ? -7.939 8.761 10.132 1.00 90.44 89 TYR A N 1
ATOM 641 C CA . TYR A 1 89 ? -6.546 8.346 10.087 1.00 90.44 89 TYR A CA 1
ATOM 642 C C . TYR A 1 89 ? -6.004 8.547 8.672 1.00 90.44 89 TYR A C 1
ATOM 644 O O . TYR A 1 89 ? -6.627 8.116 7.698 1.00 90.44 89 TYR A O 1
ATOM 652 N N . LYS A 1 90 ? -4.836 9.182 8.559 1.00 92.50 90 LYS A N 1
ATOM 653 C CA . LYS A 1 90 ? -4.110 9.354 7.300 1.00 92.50 90 LYS A CA 1
ATOM 654 C C . LYS A 1 90 ? -2.611 9.271 7.557 1.00 92.50 90 LYS A C 1
ATOM 656 O O . LYS A 1 90 ? -2.081 10.032 8.360 1.00 92.50 90 LYS A O 1
ATOM 661 N N . GLN A 1 91 ? -1.936 8.395 6.827 1.00 93.12 91 GLN A N 1
ATOM 662 C CA . GLN A 1 91 ? -0.482 8.321 6.767 1.00 93.12 91 GLN A CA 1
ATOM 663 C C . GLN A 1 91 ? -0.054 8.202 5.306 1.00 93.12 91 GLN A C 1
ATOM 665 O O . GLN A 1 91 ? -0.666 7.467 4.532 1.00 93.12 91 GLN A O 1
ATOM 670 N N . VAL A 1 92 ? 0.982 8.946 4.931 1.00 93.56 92 VAL A N 1
ATOM 671 C CA . VAL A 1 92 ? 1.532 8.957 3.574 1.00 93.56 92 VAL A CA 1
ATOM 672 C C . VAL A 1 92 ? 3.017 8.668 3.670 1.00 93.56 92 VAL A C 1
ATOM 674 O O . VAL A 1 92 ? 3.704 9.283 4.482 1.00 93.56 92 VAL A O 1
ATOM 677 N N . GLN A 1 93 ? 3.502 7.749 2.844 1.00 94.50 93 GLN A N 1
ATOM 678 C CA . GLN A 1 93 ? 4.919 7.441 2.728 1.00 94.50 93 GLN A CA 1
ATOM 679 C C . GLN A 1 93 ? 5.317 7.427 1.260 1.00 94.50 93 GLN A C 1
ATOM 681 O O . GLN A 1 93 ? 4.650 6.809 0.430 1.00 94.50 93 GLN A O 1
ATOM 686 N N . VAL A 1 94 ? 6.413 8.114 0.956 1.00 93.50 94 VAL A N 1
ATOM 687 C CA . VAL A 1 94 ? 6.966 8.195 -0.395 1.00 93.50 94 VAL A CA 1
ATOM 688 C C . VAL A 1 94 ? 8.239 7.363 -0.458 1.00 93.50 94 VAL A C 1
ATOM 690 O O . VAL A 1 94 ? 9.053 7.387 0.469 1.00 93.50 94 VAL A O 1
ATOM 693 N N . TYR A 1 95 ? 8.394 6.636 -1.556 1.00 93.38 95 TYR A N 1
ATOM 694 C CA . TYR A 1 95 ? 9.548 5.809 -1.868 1.00 93.38 95 TYR A CA 1
ATOM 695 C C . TYR A 1 95 ? 10.065 6.123 -3.261 1.00 93.38 95 TYR A C 1
ATOM 697 O O . TYR A 1 95 ? 9.310 6.517 -4.148 1.00 93.38 95 TYR A O 1
ATOM 705 N N . PHE A 1 96 ? 11.350 5.858 -3.452 1.00 91.38 96 PHE A N 1
ATOM 706 C CA . PHE A 1 96 ? 12.004 5.883 -4.749 1.00 91.38 96 PHE A CA 1
ATOM 707 C C . PHE A 1 96 ? 12.581 4.497 -4.996 1.00 91.38 96 PHE A C 1
ATOM 709 O O . PHE A 1 96 ? 13.381 4.015 -4.192 1.00 91.38 96 PHE A O 1
ATOM 716 N N . VAL A 1 97 ? 12.149 3.864 -6.079 1.00 89.31 97 VAL A N 1
ATOM 717 C CA . VAL A 1 97 ? 12.629 2.551 -6.512 1.00 89.31 97 VAL A CA 1
ATOM 718 C C . VAL A 1 97 ? 13.492 2.763 -7.747 1.00 89.31 97 VAL A C 1
ATOM 720 O O . VAL A 1 97 ? 13.147 3.581 -8.603 1.00 89.31 97 VAL A O 1
ATOM 723 N N . ARG A 1 98 ? 14.654 2.113 -7.770 1.00 84.50 98 ARG A N 1
ATOM 724 C CA . ARG A 1 98 ? 15.690 2.250 -8.795 1.00 84.50 98 ARG A CA 1
ATOM 725 C C . ARG A 1 98 ? 16.003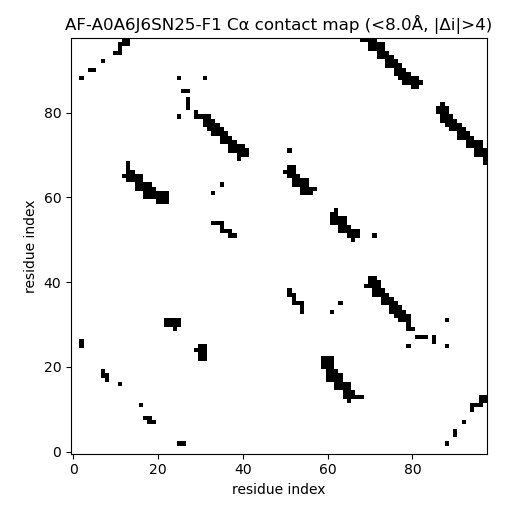 0.898 -9.399 1.00 84.50 98 ARG A C 1
ATOM 727 O O . ARG A 1 98 ? 15.922 -0.088 -8.632 1.00 84.50 98 ARG A O 1
#

Solvent-accessible surface area (backbone atoms only — not comparable to full-atom values): 6001 Å² total; per-residue (Å²): 132,83,75,76,83,79,83,58,64,95,72,65,61,75,36,80,33,73,50,32,87,48,74,50,64,47,94,69,73,40,64,54,42,77,48,67,49,67,44,69,70,55,93,68,74,84,70,72,92,65,65,52,49,47,72,45,75,58,90,55,24,34,31,39,36,32,75,46,89,65,45,28,36,37,41,40,37,39,36,28,77,57,46,91,95,37,73,58,46,76,50,76,49,78,46,74,34,113

Foldseek 3Di:
DDWDDDDADPADEAFKAWGFPFFDATPLRWTKDKDKDKDAPDPDDPPDPPRQWDWDDDPGTIMIHGDDPGKIKMKMWIWTPADDPRHIDIDIDIHIYD

Radius of gyration: 14.86 Å; Cα contacts (8 Å, |Δi|>4): 193; chains: 1; bounding box: 34×25×45 Å

Nearest PDB structures (foldseek):
  9g93-assembly1_A  TM=5.375E-01  e=2.425E-01  Bacillus anthracis str. '34F2 (NMRC)'
  8s80-assembly1_F-2  TM=5.115E-01  e=2.697E-01  Bacillus anthracis
  4ziu-assembly1_A  TM=4.367E-01  e=9.813E-02  Escherichia coli K-12
  6qx4-assembly1_A  TM=5.029E-01  e=3.336E-01  Bacillus anthracis
  8s80-assembly2_B  TM=4.842E-01  e=6.663E-01  Bacillus anthracis

Mean predicted aligned error: 5.95 Å

Secondary structure (DSSP, 8-state):
-PPPPP---S---SEEEEEESS--B-TTSPBPEEEEEEEESS-----TT--SEEEEEETTEEEEEE--SS-EEEEEEEEE--BTTBPPEEEEEEEEE-

Sequence (98 aa):
MPTPAITLPVKLVNGTNLLLAKQVVTNAGNVVKVSATCSPLARMQPRGDVRACVVVKQGLSTYLRITTDEPIGVTVNLTAPAVGKYSAYKQVQVYFVR

pLDDT: mean 85.42, std 12.09, range [48.66, 95.69]

Organism: NCBI:txid449393